Protein AF-X1R1K0-F1 (afdb_monomer)

Mean predicted aligned error: 2.4 Å

Organism: NCBI:txid412755

Secondary structure (DSSP, 8-state):
-------S--HHHHHHHHHHTT-SEEEEE--TTS-TT---EEEEETTSPBP---

pLDDT: mean 96.54, std 5.46, range [63.31, 98.56]

InterPro domains:
  IPR005844 Alpha-D-phosphohexomutase, alpha/beta/alpha domain I [PF02878] (1-51)
  IPR016055 Alpha-D-phosphohexomutase, alpha/beta/alpha I/II/III [SSF53738] (1-50)
  IPR016066 Alpha-D-phosphohexomutase, conserved site [PS00710] (26-35)
  IPR050060 Phosphoglucosamine mutase [PTHR42946] (1-48)

Solvent-accessible surface area (backbone atoms only — not comparable to full-atom values): 3479 Å² total; per-residue (Å²): 136,91,84,84,88,80,79,89,72,59,71,70,54,48,26,48,49,13,36,80,69,70,33,77,54,28,80,43,84,45,43,90,83,56,62,88,93,50,69,41,78,47,49,22,35,40,80,42,40,70,69,71,95,123

Foldseek 3Di:
DDDDDPDDDDLLVQLVCLQVVVNQKGWDWAPVPDPPVDIDIWIHGNNSDTDDPD

Radius of gyration: 11.48 Å; Cα contacts (8 Å, |Δi|>4): 67; chains: 1; bounding box: 28×18×30 Å

Structure (mmCIF, N/CA/C/O backbone):
data_AF-X1R1K0-F1
#
_entry.id   AF-X1R1K0-F1
#
loop_
_atom_site.group_PDB
_atom_site.id
_atom_site.type_symbol
_atom_site.label_atom_id
_atom_site.label_alt_id
_atom_site.label_comp_id
_atom_site.label_asym_id
_atom_site.label_entity_id
_atom_site.label_seq_id
_atom_site.pdbx_PDB_ins_code
_atom_site.Cartn_x
_atom_site.Cartn_y
_atom_site.Cartn_z
_atom_site.occupancy
_atom_site.B_iso_or_equiv
_atom_site.auth_seq_id
_atom_site.auth_comp_id
_atom_site.auth_asym_id
_atom_site.auth_atom_id
_atom_site.pdbx_PDB_model_num
ATOM 1 N N . ILE A 1 1 ? -13.138 -12.199 4.013 1.00 85.81 1 ILE A N 1
ATOM 2 C CA . ILE A 1 1 ? -12.788 -10.776 3.784 1.00 85.81 1 ILE A CA 1
ATOM 3 C C . ILE A 1 1 ? 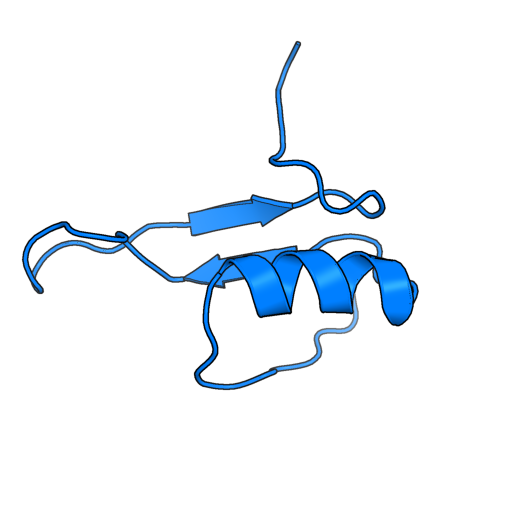-13.322 -10.406 2.410 1.00 85.81 1 ILE A C 1
ATOM 5 O O . ILE A 1 1 ? -13.096 -11.177 1.486 1.00 85.81 1 ILE A O 1
ATOM 9 N N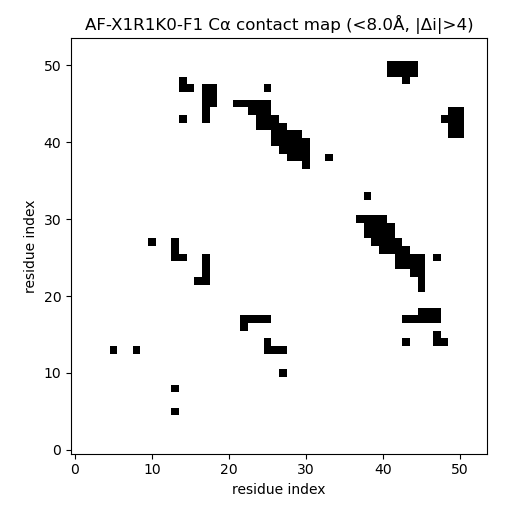 . ASN A 1 2 ? -14.061 -9.301 2.291 1.00 96.62 2 ASN A N 1
ATOM 10 C CA . ASN A 1 2 ? -14.495 -8.772 0.995 1.00 96.62 2 ASN A CA 1
ATOM 11 C C . ASN A 1 2 ? -13.383 -7.891 0.418 1.00 96.62 2 ASN A C 1
ATOM 13 O O . ASN A 1 2 ? -12.724 -7.179 1.174 1.00 96.62 2 ASN A O 1
ATOM 17 N N . VAL A 1 3 ? -13.180 -7.946 -0.897 1.00 97.56 3 VAL A N 1
ATOM 18 C CA . VAL A 1 3 ? -12.097 -7.233 -1.588 1.00 97.56 3 VAL A CA 1
ATOM 19 C C . VAL A 1 3 ? -12.696 -6.310 -2.642 1.00 97.56 3 VAL A C 1
ATOM 21 O O . VAL A 1 3 ? -13.600 -6.711 -3.371 1.00 97.56 3 VAL A O 1
ATOM 24 N N . VAL A 1 4 ? -12.177 -5.085 -2.713 1.00 98.38 4 VAL A N 1
ATOM 25 C CA . VAL A 1 4 ? -12.484 -4.106 -3.760 1.00 98.38 4 VAL A CA 1
ATOM 26 C C . VAL A 1 4 ? -11.210 -3.871 -4.563 1.00 98.38 4 VAL A C 1
ATOM 28 O O . VAL A 1 4 ? -10.186 -3.504 -3.991 1.00 98.38 4 VAL A O 1
ATOM 31 N N . ASP A 1 5 ? -11.272 -4.100 -5.873 1.00 98.12 5 ASP A N 1
ATOM 32 C CA . ASP A 1 5 ? -10.173 -3.798 -6.791 1.00 98.12 5 ASP A CA 1
ATOM 33 C C . ASP A 1 5 ? -10.273 -2.338 -7.256 1.00 98.12 5 ASP A C 1
ATOM 35 O O . ASP A 1 5 ? -11.290 -1.920 -7.811 1.00 98.12 5 ASP A O 1
ATOM 39 N N . LEU A 1 6 ? -9.223 -1.558 -6.995 1.00 97.94 6 LEU A N 1
ATOM 40 C CA . LEU A 1 6 ? -9.127 -0.142 -7.365 1.00 97.94 6 LEU A CA 1
ATOM 41 C C . LEU A 1 6 ? -8.377 0.073 -8.693 1.00 97.94 6 LEU A C 1
ATOM 43 O O . LEU A 1 6 ? -8.245 1.213 -9.141 1.00 97.94 6 LEU A O 1
ATOM 47 N N . GLY A 1 7 ? -7.888 -0.996 -9.330 1.00 98.38 7 GLY A N 1
ATOM 48 C CA . GLY A 1 7 ? -7.146 -0.932 -10.584 1.00 98.38 7 GLY A CA 1
ATOM 49 C C . GLY A 1 7 ? -5.765 -0.287 -10.436 1.00 98.38 7 GLY A C 1
ATOM 50 O O . GLY A 1 7 ? -5.034 -0.532 -9.476 1.00 98.38 7 GLY A O 1
ATOM 51 N N . ILE A 1 8 ? -5.376 0.526 -11.424 1.00 98.12 8 ILE A N 1
ATOM 52 C CA . ILE A 1 8 ? -4.072 1.202 -11.452 1.00 98.12 8 ILE A CA 1
ATOM 53 C C . ILE A 1 8 ? -4.206 2.593 -10.833 1.00 98.12 8 ILE A C 1
ATOM 55 O O . ILE A 1 8 ? -4.889 3.462 -11.371 1.00 98.12 8 ILE A O 1
ATOM 59 N N . LEU A 1 9 ? -3.490 2.821 -9.734 1.00 98.38 9 LEU A N 1
ATOM 60 C CA . LEU A 1 9 ? -3.428 4.107 -9.048 1.00 98.38 9 LEU A CA 1
ATOM 61 C C . LEU A 1 9 ? -2.077 4.298 -8.336 1.00 98.38 9 LEU A C 1
ATOM 63 O O . LEU A 1 9 ? -1.378 3.321 -8.060 1.00 98.38 9 LEU A O 1
ATOM 67 N N . PRO A 1 10 ? -1.690 5.540 -7.996 1.00 98.38 10 PRO A N 1
ATOM 68 C CA . PRO A 1 10 ? -0.517 5.790 -7.165 1.00 98.38 10 PRO A CA 1
ATOM 69 C C . PRO A 1 10 ? -0.662 5.189 -5.758 1.00 98.38 10 PRO A C 1
ATOM 71 O O . PRO A 1 10 ? -1.731 5.248 -5.153 1.00 98.38 10 PRO A O 1
ATOM 74 N N . THR A 1 11 ? 0.444 4.719 -5.173 1.00 98.31 11 THR A N 1
ATOM 75 C CA . THR A 1 11 ? 0.480 4.222 -3.782 1.00 98.31 11 THR A CA 1
ATOM 76 C C . THR A 1 11 ? -0.186 5.152 -2.746 1.00 98.31 11 THR A C 1
ATOM 78 O O . THR A 1 11 ? -0.946 4.638 -1.926 1.00 98.31 11 THR A O 1
ATOM 81 N N . PRO A 1 12 ? 0.024 6.489 -2.739 1.00 98.12 12 PRO A N 1
ATOM 82 C CA . PRO A 1 12 ? -0.641 7.347 -1.751 1.00 98.12 12 PRO A CA 1
ATOM 83 C C . PRO A 1 12 ? -2.164 7.421 -1.930 1.00 98.12 12 PRO A C 1
ATOM 85 O O . PRO A 1 12 ? -2.872 7.627 -0.948 1.00 98.12 12 PRO A O 1
ATOM 88 N N . ALA A 1 13 ? -2.686 7.212 -3.144 1.00 98.44 13 ALA A N 1
ATOM 89 C CA . ALA A 1 13 ? -4.127 7.183 -3.372 1.00 98.44 13 ALA A CA 1
ATOM 90 C C . ALA A 1 13 ? -4.765 5.936 -2.736 1.00 98.44 13 ALA A C 1
ATOM 92 O O . ALA A 1 13 ? -5.809 6.056 -2.102 1.00 98.44 13 ALA A O 1
ATOM 93 N N . LEU A 1 14 ? -4.101 4.773 -2.794 1.00 98.56 14 LEU A N 1
ATOM 94 C CA . LEU A 1 14 ? -4.540 3.581 -2.058 1.00 98.56 14 LEU A CA 1
ATOM 95 C C . LEU A 1 14 ? -4.566 3.834 -0.541 1.00 98.56 14 LEU A C 1
ATOM 97 O O . LEU A 1 14 ? -5.552 3.508 0.117 1.00 98.56 14 LEU A O 1
ATOM 101 N N . ALA A 1 15 ? -3.499 4.420 0.016 1.00 98.25 15 ALA A N 1
ATOM 102 C CA . ALA A 1 15 ? -3.410 4.698 1.451 1.00 98.25 15 ALA A CA 1
ATOM 103 C C . ALA A 1 15 ? -4.529 5.642 1.925 1.00 98.25 15 ALA A C 1
ATOM 105 O O . ALA A 1 15 ? -5.143 5.400 2.966 1.00 98.25 15 ALA A O 1
ATOM 106 N N . LEU A 1 16 ? -4.828 6.685 1.142 1.00 98.38 16 LEU A N 1
ATOM 107 C CA . LEU A 1 16 ? -5.927 7.611 1.414 1.00 98.38 16 LEU A CA 1
ATOM 108 C C . LEU A 1 16 ? -7.288 6.907 1.327 1.00 98.38 16 LEU A C 1
ATOM 110 O O . LEU A 1 16 ? -8.067 6.971 2.273 1.00 98.38 16 LEU A O 1
ATOM 114 N N . LEU A 1 17 ? -7.557 6.196 0.226 1.00 98.38 17 LEU A N 1
ATOM 115 C CA . LEU A 1 17 ? -8.833 5.508 0.004 1.00 98.38 17 LEU A CA 1
ATOM 116 C C . LEU A 1 17 ? -9.102 4.419 1.045 1.00 98.38 17 LEU A C 1
ATOM 118 O 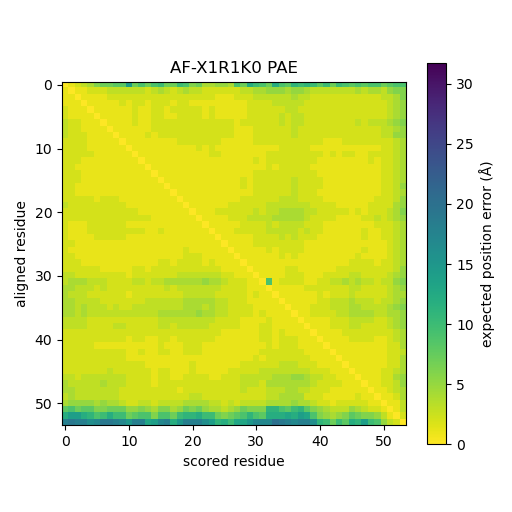O . LEU A 1 17 ? -10.261 4.211 1.395 1.00 98.38 17 LEU A O 1
ATOM 122 N N . THR A 1 18 ? -8.051 3.778 1.570 1.00 98.31 18 THR A N 1
ATOM 123 C CA . THR A 1 18 ? -8.153 2.818 2.681 1.00 98.31 18 THR A CA 1
ATOM 124 C C . THR A 1 18 ? -8.850 3.455 3.884 1.00 98.31 18 THR A C 1
ATOM 126 O O . THR A 1 18 ? -9.848 2.922 4.362 1.00 98.31 18 THR A O 1
ATOM 129 N N . ARG A 1 19 ? -8.388 4.637 4.310 1.00 98.31 19 ARG A N 1
ATOM 130 C CA . ARG A 1 19 ? -8.964 5.372 5.443 1.00 98.31 19 ARG A CA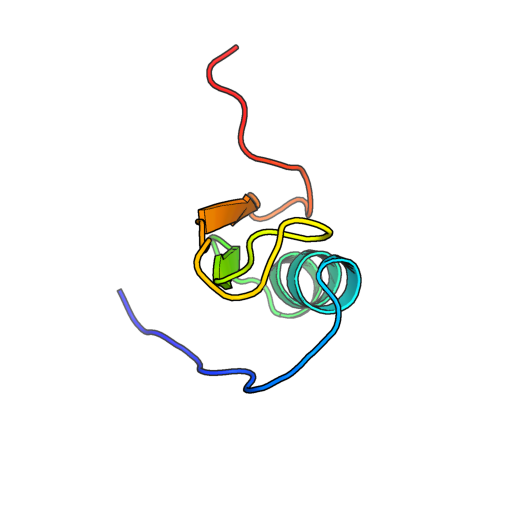 1
ATOM 131 C C . ARG A 1 19 ? -10.326 5.974 5.117 1.00 98.31 19 ARG A C 1
ATOM 133 O O . ARG A 1 19 ? -11.282 5.758 5.853 1.00 98.31 19 ARG A O 1
ATOM 140 N N . GLU A 1 20 ? -10.426 6.714 4.012 1.00 98.31 20 GLU A N 1
ATOM 141 C CA . GLU A 1 20 ? -11.641 7.476 3.674 1.00 98.31 20 GLU A CA 1
ATOM 142 C C . GLU A 1 20 ? -12.843 6.576 3.348 1.00 98.31 20 GLU A C 1
ATOM 144 O O . GLU A 1 20 ? -13.985 6.971 3.561 1.00 98.31 20 GLU A O 1
ATOM 149 N N . SER A 1 21 ? -12.600 5.353 2.867 1.00 97.81 21 SER A N 1
ATOM 150 C CA . SER A 1 21 ? -13.666 4.386 2.562 1.00 97.81 21 SER A CA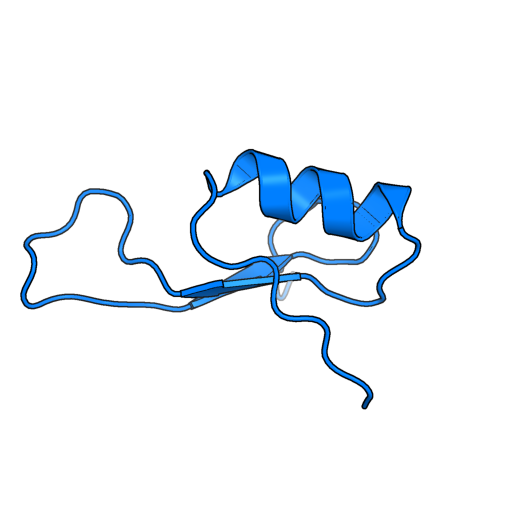 1
ATOM 151 C C . SER A 1 21 ? -13.950 3.418 3.717 1.00 97.81 21 SER A C 1
ATOM 153 O O . SER A 1 21 ? -14.759 2.504 3.557 1.00 97.81 21 SER A O 1
ATOM 155 N N . GLY A 1 22 ? -13.284 3.579 4.869 1.00 97.56 22 GLY A N 1
ATOM 156 C CA . GLY A 1 22 ? -13.455 2.707 6.033 1.00 97.56 22 GLY A CA 1
ATOM 157 C C . 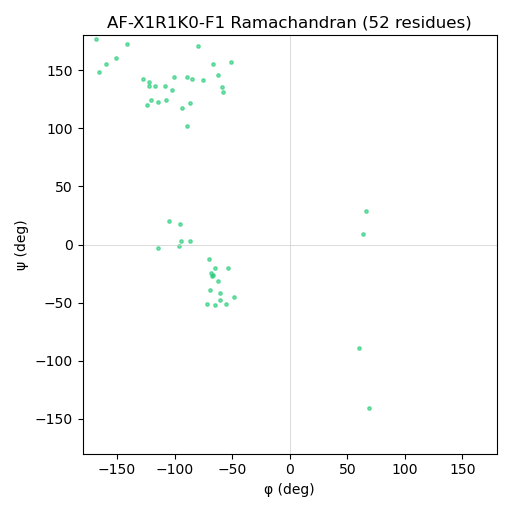GLY A 1 22 ? -12.981 1.266 5.810 1.00 97.56 22 GLY A C 1
ATOM 158 O O . GLY A 1 22 ? -13.527 0.339 6.412 1.00 97.56 22 GLY A O 1
ATOM 159 N N . PHE A 1 23 ? -11.997 1.048 4.932 1.00 98.12 23 PHE A N 1
ATOM 160 C CA . PHE A 1 23 ? -11.405 -0.274 4.743 1.00 98.12 23 PHE A CA 1
ATOM 161 C C . PHE A 1 23 ? -10.470 -0.616 5.907 1.00 98.12 23 PHE A C 1
ATOM 163 O O . PHE A 1 23 ? -9.695 0.214 6.372 1.00 98.12 23 PHE A O 1
ATOM 170 N N . ALA A 1 24 ? -10.489 -1.881 6.331 1.00 97.44 24 ALA A N 1
ATOM 171 C CA . ALA A 1 24 ? -9.612 -2.370 7.397 1.00 97.44 24 ALA A CA 1
ATOM 172 C C . ALA A 1 24 ? -8.124 -2.403 6.994 1.00 97.44 24 ALA A C 1
ATOM 174 O O . ALA A 1 24 ? -7.247 -2.379 7.850 1.00 97.44 24 ALA A O 1
ATOM 175 N N . ALA A 1 25 ? -7.824 -2.502 5.696 1.00 97.88 25 ALA A N 1
ATOM 176 C CA . ALA A 1 25 ? -6.457 -2.524 5.188 1.00 97.88 25 ALA A CA 1
ATOM 177 C C . ALA A 1 25 ? -6.396 -2.150 3.702 1.00 97.88 25 ALA A C 1
ATOM 179 O O . ALA A 1 25 ? -7.352 -2.374 2.955 1.00 97.88 25 ALA A O 1
ATOM 180 N N . GLY A 1 26 ? -5.237 -1.648 3.278 1.00 98.19 26 GLY A N 1
ATOM 181 C CA . GLY A 1 26 ? -4.887 -1.412 1.878 1.00 98.19 26 GLY A CA 1
ATOM 182 C C . GLY A 1 26 ? -3.703 -2.277 1.456 1.00 98.19 26 GLY A C 1
ATOM 183 O O . GLY A 1 26 ? -2.720 -2.387 2.188 1.00 98.19 26 GLY A O 1
ATOM 184 N N . ILE A 1 27 ? -3.773 -2.880 0.268 1.00 98.31 27 ILE A N 1
ATOM 185 C CA . ILE A 1 27 ? -2.705 -3.723 -0.291 1.00 98.31 27 ILE A CA 1
ATOM 186 C C . ILE A 1 27 ? -2.303 -3.177 -1.663 1.00 98.31 27 ILE A C 1
ATOM 188 O O . ILE A 1 27 ? -3.131 -3.102 -2.565 1.00 98.31 27 ILE A O 1
ATOM 192 N N . MET A 1 28 ? -1.035 -2.790 -1.821 1.00 98.56 28 MET A N 1
ATOM 193 C CA . MET A 1 28 ? -0.482 -2.311 -3.092 1.00 98.56 28 MET A CA 1
ATOM 194 C C . MET A 1 28 ? 0.440 -3.365 -3.688 1.00 98.56 28 MET A C 1
ATOM 196 O O . MET A 1 28 ? 1.435 -3.723 -3.057 1.00 98.56 28 MET A O 1
ATOM 200 N N . VAL A 1 29 ? 0.176 -3.774 -4.925 1.00 98.38 29 VAL A N 1
ATOM 201 C CA . VAL A 1 29 ? 1.108 -4.584 -5.718 1.00 98.38 29 VAL A CA 1
ATOM 202 C C . VAL A 1 29 ? 2.034 -3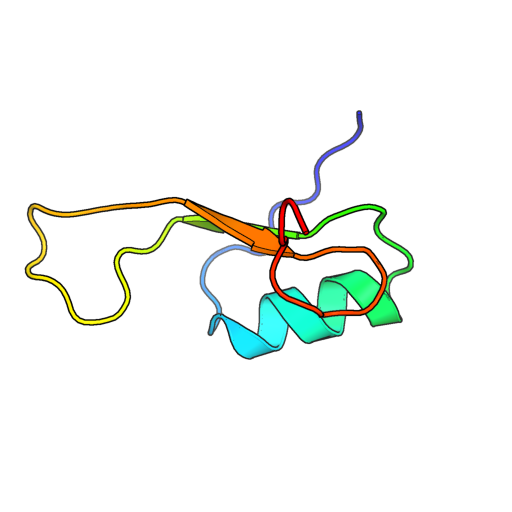.641 -6.486 1.00 98.38 29 VAL A C 1
ATOM 204 O O . VAL A 1 29 ? 1.625 -3.002 -7.454 1.00 98.38 29 VAL A O 1
ATOM 207 N N . THR A 1 30 ? 3.263 -3.469 -6.001 1.00 98.06 30 THR A N 1
ATOM 208 C CA . THR A 1 30 ? 4.268 -2.604 -6.632 1.00 98.06 30 THR A CA 1
ATOM 209 C C . THR A 1 30 ? 5.666 -2.875 -6.081 1.00 98.06 30 THR A C 1
ATOM 211 O O . THR A 1 30 ? 5.830 -3.125 -4.887 1.00 98.06 30 THR A O 1
ATOM 214 N N . ALA A 1 31 ? 6.692 -2.703 -6.917 1.00 97.75 31 ALA A N 1
ATOM 215 C CA . ALA A 1 31 ? 8.079 -2.547 -6.471 1.00 97.75 31 ALA A CA 1
ATOM 216 C C . ALA A 1 31 ? 8.583 -1.094 -6.564 1.00 97.75 31 ALA A C 1
ATOM 218 O O . ALA A 1 31 ? 9.779 -0.833 -6.521 1.00 97.75 31 ALA A O 1
ATOM 219 N N . SER A 1 32 ? 7.669 -0.121 -6.618 1.00 96.62 32 SER A N 1
ATOM 220 C CA . SER A 1 32 ? 7.957 1.315 -6.578 1.00 96.62 32 SER A CA 1
ATOM 221 C C . SER A 1 32 ? 8.856 1.800 -7.724 1.00 96.62 32 SER A C 1
ATOM 223 O O . SER A 1 32 ? 8.341 2.231 -8.745 1.00 96.62 32 SER A O 1
ATOM 225 N N . HIS A 1 33 ? 10.174 1.769 -7.545 1.00 97.69 33 HIS A N 1
ATOM 226 C CA . HIS A 1 33 ? 11.163 2.256 -8.508 1.00 97.69 33 HIS A CA 1
ATOM 227 C C . HIS A 1 33 ? 12.031 1.126 -9.074 1.00 97.69 33 HIS A C 1
ATOM 229 O O . HIS A 1 33 ? 12.906 1.386 -9.899 1.00 97.69 33 HIS A O 1
ATOM 235 N N . ASN A 1 34 ? 11.839 -0.107 -8.598 1.00 98.25 34 ASN A N 1
ATOM 236 C CA . ASN A 1 34 ? 12.647 -1.233 -9.030 1.00 98.25 34 ASN A CA 1
ATOM 237 C C . ASN A 1 34 ? 12.388 -1.555 -10.516 1.00 98.25 34 ASN A C 1
ATOM 239 O O . ASN A 1 34 ? 11.301 -1.265 -11.027 1.00 98.25 34 ASN A O 1
ATOM 243 N N . PRO A 1 35 ? 13.365 -2.186 -11.192 1.00 98.44 35 PRO A N 1
ATOM 244 C CA . PRO A 1 35 ? 13.201 -2.710 -12.547 1.00 98.44 35 PRO A CA 1
ATOM 245 C C . PRO A 1 35 ? 11.949 -3.601 -12.726 1.00 98.44 35 PRO A C 1
ATOM 247 O O . PRO A 1 35 ? 11.446 -4.157 -11.744 1.00 98.44 35 PRO A O 1
ATOM 250 N N . PRO A 1 36 ? 11.432 -3.756 -13.961 1.00 97.62 36 PRO A N 1
ATOM 251 C CA . PRO A 1 36 ? 10.139 -4.398 -14.234 1.00 97.62 36 PRO A CA 1
ATOM 252 C C . PRO A 1 36 ? 10.070 -5.887 -13.869 1.00 97.62 36 PRO A C 1
ATOM 254 O O . PRO A 1 36 ? 8.976 -6.420 -13.697 1.00 97.62 36 PRO A O 1
ATOM 257 N N . GLU A 1 37 ? 11.209 -6.564 -13.739 1.00 98.19 37 GLU A N 1
ATOM 258 C CA . GLU A 1 37 ? 11.286 -7.943 -13.258 1.00 98.19 37 GLU A CA 1
ATOM 259 C C . GLU A 1 37 ? 10.964 -8.082 -11.758 1.00 98.19 37 GLU A C 1
ATOM 261 O O . GLU A 1 37 ? 10.735 -9.195 -11.280 1.00 98.19 37 GLU A O 1
ATOM 266 N N . PHE A 1 38 ? 10.913 -6.972 -11.012 1.00 98.31 38 PHE A N 1
ATOM 267 C CA . PHE A 1 38 ? 10.585 -6.961 -9.591 1.00 98.31 38 PHE A CA 1
ATOM 268 C C . PHE A 1 38 ? 9.135 -6.553 -9.336 1.00 98.31 38 PHE A C 1
ATOM 270 O O . PHE A 1 38 ? 8.579 -5.648 -9.956 1.00 98.31 38 PHE A O 1
ATOM 277 N N . ASN A 1 39 ? 8.541 -7.173 -8.319 1.00 98.06 39 ASN A N 1
ATOM 278 C CA . ASN A 1 39 ? 7.275 -6.747 -7.741 1.00 98.06 39 ASN A CA 1
ATOM 279 C C . ASN A 1 39 ? 7.315 -6.925 -6.216 1.00 98.06 39 ASN A C 1
ATOM 281 O O . ASN A 1 39 ? 8.269 -7.478 -5.666 1.00 98.06 39 ASN A O 1
ATOM 285 N N . GLY A 1 40 ? 6.296 -6.438 -5.522 1.00 97.62 40 GLY A N 1
ATOM 286 C CA . GLY A 1 40 ? 6.225 -6.507 -4.072 1.00 97.62 40 GLY A CA 1
ATOM 287 C C . GLY A 1 40 ? 4.847 -6.137 -3.552 1.00 97.62 40 GLY A C 1
ATOM 288 O O . GLY A 1 40 ? 3.952 -5.771 -4.314 1.00 97.62 40 GLY A O 1
ATOM 289 N N . ILE A 1 41 ? 4.690 -6.241 -2.235 1.00 98.00 41 ILE A N 1
ATOM 290 C CA . ILE A 1 41 ? 3.457 -5.890 -1.538 1.00 98.00 41 ILE A CA 1
ATOM 291 C C . ILE A 1 41 ? 3.774 -4.793 -0.525 1.00 98.00 41 ILE A C 1
ATOM 293 O O . ILE A 1 41 ? 4.627 -4.979 0.343 1.00 98.00 41 ILE A O 1
ATOM 297 N N . LYS A 1 42 ? 3.067 -3.663 -0.608 1.00 97.75 42 LYS A N 1
ATOM 298 C CA . LYS A 1 42 ? 2.998 -2.684 0.488 1.00 97.75 42 LYS A CA 1
ATOM 2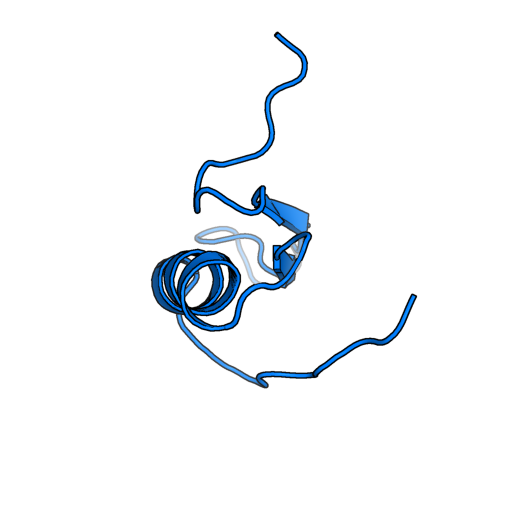99 C C . LYS A 1 42 ? 1.664 -2.856 1.207 1.00 97.75 42 LYS A C 1
ATOM 301 O O . LYS A 1 42 ? 0.626 -2.927 0.551 1.00 97.75 42 LYS A O 1
ATOM 306 N N . LEU A 1 43 ? 1.701 -2.910 2.535 1.00 97.94 43 LEU A N 1
ATOM 307 C CA . LEU A 1 43 ? 0.522 -3.034 3.391 1.00 97.94 43 LEU A CA 1
ATOM 308 C C . LEU A 1 43 ? 0.266 -1.712 4.113 1.00 97.94 43 LEU A C 1
ATOM 310 O O . LEU A 1 43 ? 1.200 -1.106 4.642 1.00 97.94 43 LEU A O 1
ATOM 314 N N . PHE A 1 44 ? -0.995 -1.298 4.153 1.00 98.12 44 PHE A N 1
ATOM 315 C CA . PHE A 1 44 ? -1.470 -0.112 4.857 1.00 98.12 44 PHE A CA 1
ATOM 316 C C . PHE A 1 44 ? -2.537 -0.498 5.878 1.00 98.12 44 PHE A C 1
ATOM 318 O O . PHE A 1 44 ? -3.387 -1.343 5.592 1.00 98.12 44 PHE A O 1
ATOM 325 N N . THR A 1 45 ? -2.494 0.131 7.049 1.00 97.69 45 THR A N 1
ATOM 326 C CA . THR A 1 45 ? -3.529 0.007 8.085 1.00 97.69 45 THR A CA 1
ATOM 327 C C . THR A 1 45 ? -4.739 0.887 7.757 1.00 97.69 45 THR A C 1
ATOM 329 O O . THR A 1 45 ? -4.659 1.750 6.875 1.00 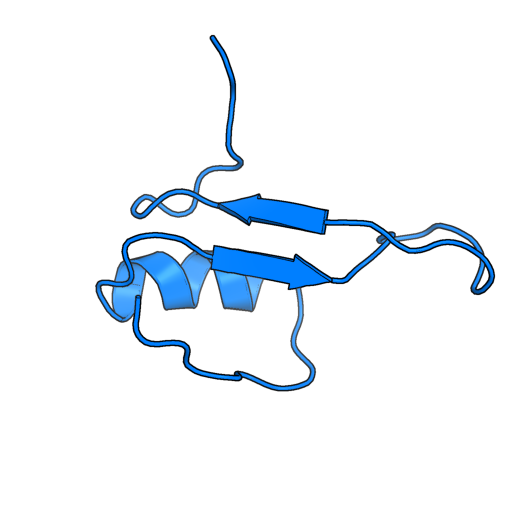97.69 45 THR A O 1
ATOM 332 N N . GLU A 1 46 ? -5.840 0.737 8.502 1.00 97.31 46 GLU A N 1
ATOM 333 C CA . GLU A 1 46 ? -7.018 1.615 8.390 1.00 97.31 46 GLU A CA 1
ATOM 334 C C . GLU A 1 46 ? -6.694 3.118 8.542 1.00 97.31 46 GLU A C 1
ATOM 336 O O . GLU A 1 46 ? -7.432 3.972 8.058 1.00 97.31 46 GLU A O 1
ATOM 341 N N . ASN A 1 47 ? -5.552 3.457 9.155 1.00 96.69 47 ASN A N 1
ATOM 342 C CA . ASN A 1 47 ? -5.119 4.828 9.433 1.00 96.69 47 ASN A CA 1
ATOM 343 C C . ASN A 1 47 ? -4.178 5.410 8.360 1.00 96.69 47 ASN A C 1
ATOM 345 O O . ASN A 1 47 ? -3.467 6.379 8.628 1.00 96.69 47 ASN A O 1
ATOM 349 N N . SER A 1 48 ? -4.134 4.821 7.159 1.00 96.50 48 SER A N 1
ATOM 350 C CA . SER A 1 48 ? -3.244 5.213 6.045 1.00 96.50 48 SER A CA 1
ATOM 351 C C . SER A 1 48 ? -1.741 5.060 6.319 1.00 96.50 48 SER A C 1
ATOM 353 O O . SER A 1 48 ? -0.921 5.510 5.516 1.00 96.50 48 SER A O 1
ATOM 355 N N . LEU A 1 49 ? -1.350 4.427 7.426 1.00 97.12 49 LEU A N 1
ATOM 356 C CA . LEU A 1 49 ? 0.053 4.205 7.769 1.00 97.12 49 LEU A CA 1
ATOM 357 C C . LEU A 1 49 ? 0.543 2.892 7.165 1.00 97.12 49 LEU A C 1
ATOM 359 O O . LEU A 1 49 ? -0.196 1.909 7.113 1.00 97.12 49 LEU A O 1
ATOM 363 N N . GLY A 1 50 ? 1.804 2.872 6.733 1.00 96.31 50 GLY A N 1
ATOM 364 C CA . GLY A 1 50 ? 2.463 1.623 6.367 1.00 96.31 50 GLY A CA 1
ATOM 365 C C . GLY A 1 50 ? 2.478 0.672 7.562 1.00 96.31 50 GLY A C 1
ATOM 366 O O . GLY A 1 50 ? 2.762 1.095 8.684 1.00 96.31 50 GLY A O 1
ATOM 367 N N . TYR A 1 51 ? 2.154 -0.596 7.325 1.00 94.75 51 TYR A N 1
ATOM 368 C CA . TYR A 1 51 ? 2.200 -1.613 8.368 1.00 94.75 51 TYR A CA 1
ATOM 369 C C . TYR A 1 51 ? 3.611 -1.701 8.966 1.00 94.75 51 TYR A C 1
ATOM 371 O O . TYR A 1 51 ? 4.602 -1.805 8.240 1.00 94.75 51 TYR A O 1
ATOM 379 N N . SER A 1 52 ? 3.682 -1.682 10.294 1.00 91.19 52 SER A N 1
ATOM 380 C CA . SER A 1 52 ? 4.899 -1.877 11.075 1.00 91.19 52 SER A CA 1
ATOM 381 C C . SER A 1 52 ? 4.643 -2.974 12.103 1.00 91.19 52 SER A C 1
ATOM 383 O O . SER A 1 52 ? 3.547 -3.057 12.648 1.00 91.19 52 SER A O 1
ATOM 385 N N . GLN A 1 53 ? 5.651 -3.809 12.359 1.00 80.75 53 GLN A N 1
ATOM 386 C CA . GLN A 1 53 ? 5.609 -4.856 13.393 1.00 80.75 53 GLN A CA 1
ATOM 387 C C . GLN A 1 53 ? 6.033 -4.351 14.785 1.00 80.75 53 GLN A C 1
ATOM 389 O O . GLN A 1 53 ? 6.168 -5.162 15.697 1.00 80.75 53 GLN A O 1
ATOM 394 N N . ALA A 1 54 ? 6.318 -3.050 14.915 1.00 63.31 54 ALA A N 1
ATOM 395 C CA . ALA A 1 54 ? 6.768 -2.427 16.160 1.00 63.31 54 ALA A CA 1
ATOM 396 C C . ALA A 1 54 ? 5.697 -2.441 17.258 1.00 63.31 54 ALA A C 1
ATOM 398 O O . ALA A 1 54 ? 4.507 -2.247 16.920 1.00 63.31 54 ALA A O 1
#

Sequence (54 aa):
INVVDLGILPTPALALLTRESGFAAGIMVTASHNPPEFNGIKLFTENSLGYSQA

Nearest PDB structures (foldseek):
  6gyz-assembly1_B  TM=9.920E-01  e=5.296E-03  Staphylococcus aureus
  7ojr-assembly1_A  TM=9.746E-01  e=8.455E-03  Bacillus subtilis subsp. subtilis str. 168
  3pdk-assembly1_B  TM=9.751E-01  e=1.105E-02  Bacillus anthracis
  1wqa-assembly1_A  TM=9.656E-01  e=9.665E-03  Pyrococcus horikoshii
  2f7l-assembly1_A  TM=9.378E-01  e=8.455E-03  Sulfurisphaera tokodaii